Protein AF-A0A6N2I2V0-F1 (afdb_monomer)

Solvent-accessible surface area (backbone atoms only — not comparable to full-atom values): 8631 Å² total; per-residue (Å²): 138,51,73,67,59,50,45,53,49,28,48,51,57,53,65,46,70,87,77,52,55,74,84,53,53,76,38,74,59,58,48,49,53,34,53,50,26,46,52,51,43,54,48,50,55,49,50,53,52,52,50,54,54,51,51,56,51,50,54,48,50,52,53,50,50,54,51,52,50,52,51,50,53,51,50,49,52,53,50,54,55,64,70,64,44,73,64,68,77,69,57,101,68,91,67,81,75,73,76,77,83,72,83,62,84,70,82,84,89,62,87,85,66,73,74,82,72,69,76,80,80,72,72,82,77,77,77,74,82,88,77,86,82,85,78,132

Foldseek 3Di:
DDPVVVLVVLVVLLVCPVVDDPVCCPPPVSVVSNVVSVVVSVVSVVVVVVVVVVVVVVVVVVVVVVVVVVVVVVVVVVVVVVVVPVQQPDDPDDDGDRPDDPPPVDDDDDPVPPPPDDPPVVPPPPPDDDDDDDDD

Mean predicted aligned error: 18.01 Å

Structure (mmCIF, N/CA/C/O backbone):
data_AF-A0A6N2I2V0-F1
#
_entry.id   AF-A0A6N2I2V0-F1
#
loop_
_atom_site.group_PDB
_atom_site.id
_atom_site.type_symbol
_atom_site.label_atom_id
_atom_site.label_alt_id
_atom_site.label_comp_id
_atom_site.label_asym_id
_atom_site.label_entity_id
_atom_site.label_seq_id
_atom_site.pdbx_PDB_ins_code
_atom_site.Cartn_x
_atom_site.Cartn_y
_atom_site.Cartn_z
_atom_site.occupancy
_atom_site.B_iso_or_equiv
_atom_site.auth_seq_id
_atom_site.auth_comp_id
_atom_site.auth_asym_id
_atom_site.auth_atom_id
_atom_site.pdbx_PDB_model_num
ATOM 1 N N . MET A 1 1 ? 19.339 -14.042 -6.723 1.00 61.12 1 MET A N 1
ATOM 2 C CA . MET A 1 1 ? 19.554 -12.635 -7.135 1.00 61.12 1 MET A CA 1
ATOM 3 C C . MET A 1 1 ? 18.587 -11.780 -6.331 1.00 61.12 1 MET A C 1
ATOM 5 O O . MET A 1 1 ? 17.404 -12.079 -6.372 1.00 61.12 1 MET A O 1
ATOM 9 N N . THR A 1 2 ? 19.066 -10.824 -5.529 1.00 85.56 2 THR A N 1
ATOM 10 C CA . THR A 1 2 ? 18.205 -9.967 -4.687 1.00 85.56 2 THR A CA 1
ATOM 11 C C . THR A 1 2 ? 17.706 -8.743 -5.472 1.00 85.56 2 THR A C 1
ATOM 13 O O . THR A 1 2 ? 18.355 -8.365 -6.454 1.00 85.56 2 THR A O 1
ATOM 16 N N . PRO A 1 3 ? 16.598 -8.092 -5.063 1.00 79.06 3 PRO A N 1
ATOM 17 C CA . PRO A 1 3 ? 16.113 -6.864 -5.706 1.00 79.06 3 PRO A CA 1
ATOM 18 C C . PRO A 1 3 ? 17.170 -5.750 -5.754 1.00 79.06 3 PRO A C 1
ATOM 20 O O . PRO A 1 3 ? 17.309 -5.061 -6.762 1.00 79.06 3 PRO A O 1
ATOM 23 N N . ASP A 1 4 ? 17.986 -5.628 -4.706 1.00 81.38 4 ASP A N 1
ATOM 24 C CA . ASP A 1 4 ? 19.075 -4.645 -4.647 1.00 81.38 4 ASP A CA 1
ATOM 25 C C . ASP A 1 4 ? 20.229 -4.976 -5.596 1.00 81.38 4 ASP A C 1
ATOM 27 O O . ASP A 1 4 ? 20.797 -4.080 -6.225 1.00 81.38 4 ASP A O 1
ATOM 31 N N . ALA A 1 5 ? 20.533 -6.265 -5.777 1.00 82.19 5 ALA A N 1
ATOM 32 C CA . ALA A 1 5 ? 21.499 -6.706 -6.778 1.00 82.19 5 ALA A CA 1
ATOM 33 C C . ALA A 1 5 ? 20.988 -6.456 -8.210 1.00 82.19 5 ALA A C 1
ATOM 35 O O . ALA A 1 5 ? 21.782 -6.145 -9.098 1.00 82.19 5 ALA A O 1
ATOM 36 N N . ALA A 1 6 ? 19.674 -6.556 -8.442 1.00 78.25 6 ALA A N 1
ATOM 37 C CA . ALA A 1 6 ? 19.053 -6.243 -9.728 1.00 78.25 6 ALA A CA 1
ATOM 38 C C . ALA A 1 6 ? 19.087 -4.741 -10.040 1.00 78.25 6 ALA A C 1
ATOM 40 O O . ALA A 1 6 ? 19.499 -4.356 -11.132 1.00 78.25 6 ALA A O 1
ATOM 41 N N . LEU A 1 7 ? 18.742 -3.896 -9.065 1.00 82.69 7 LEU A N 1
ATOM 42 C CA . LEU A 1 7 ? 18.805 -2.440 -9.204 1.00 82.69 7 LEU A CA 1
ATOM 43 C C . LEU A 1 7 ? 20.239 -1.953 -9.442 1.00 82.69 7 LEU A C 1
ATOM 45 O O . LEU A 1 7 ? 20.473 -1.129 -10.320 1.00 82.69 7 LEU A O 1
ATOM 49 N N . THR A 1 8 ? 21.206 -2.507 -8.706 1.00 86.56 8 THR A N 1
ATOM 50 C CA . THR A 1 8 ? 22.631 -2.209 -8.910 1.00 86.56 8 THR A CA 1
ATOM 51 C C . THR A 1 8 ? 23.065 -2.528 -10.341 1.00 86.56 8 THR A C 1
ATOM 53 O O . THR A 1 8 ? 23.722 -1.710 -10.978 1.00 86.56 8 THR A O 1
ATOM 56 N N . ARG A 1 9 ? 22.653 -3.679 -10.887 1.00 81.38 9 ARG A N 1
ATOM 57 C CA . ARG A 1 9 ? 22.957 -4.043 -12.280 1.00 81.38 9 ARG A CA 1
ATOM 58 C C . ARG A 1 9 ? 22.276 -3.118 -13.290 1.00 81.38 9 ARG A C 1
ATOM 60 O O . ARG A 1 9 ? 22.927 -2.709 -14.241 1.00 81.38 9 ARG A O 1
ATOM 67 N N . LEU A 1 10 ? 21.008 -2.756 -13.085 1.00 82.44 10 LEU A N 1
ATOM 68 C CA . LEU A 1 10 ? 20.301 -1.807 -13.959 1.00 82.44 10 LEU A CA 1
ATOM 69 C C . LEU A 1 10 ? 21.002 -0.445 -14.001 1.00 82.44 10 LEU A C 1
ATOM 71 O O . LEU A 1 10 ? 21.208 0.105 -15.079 1.00 82.44 10 LEU A O 1
ATOM 75 N N . ARG A 1 11 ? 21.442 0.061 -12.844 1.00 83.19 11 ARG A N 1
ATOM 76 C CA . ARG A 1 11 ? 22.213 1.311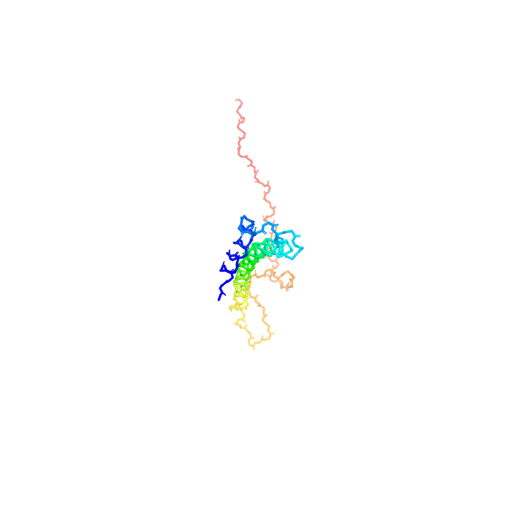 -12.757 1.00 83.19 11 ARG A CA 1
ATOM 77 C C . ARG A 1 11 ? 23.555 1.205 -13.483 1.00 83.19 11 ARG A C 1
ATOM 79 O O . ARG A 1 11 ? 23.885 2.086 -14.264 1.00 83.19 11 ARG A O 1
ATOM 86 N N . GLN A 1 12 ? 24.262 0.083 -13.344 1.00 81.56 12 GLN A N 1
ATOM 87 C CA . GLN A 1 12 ? 25.501 -0.174 -14.091 1.00 81.56 12 GLN A CA 1
ATOM 88 C C . GLN A 1 12 ? 25.292 -0.189 -15.616 1.00 81.56 12 GLN A C 1
ATOM 90 O O . GLN A 1 12 ? 26.153 0.290 -16.351 1.00 81.56 12 GLN A O 1
ATOM 95 N N . TYR A 1 13 ? 24.160 -0.708 -16.105 1.00 75.44 13 TYR A N 1
ATOM 96 C CA . TYR A 1 13 ? 23.793 -0.617 -17.526 1.00 75.44 13 TYR A CA 1
ATOM 97 C C . TYR A 1 13 ? 23.455 0.821 -17.950 1.00 75.44 13 TYR A C 1
ATOM 99 O O . TYR A 1 13 ? 23.824 1.239 -19.046 1.00 75.44 13 TYR A O 1
ATOM 107 N N . GLY A 1 14 ? 22.821 1.599 -17.069 1.00 69.81 14 GLY A N 1
ATOM 108 C CA . GLY A 1 14 ? 22.597 3.034 -17.259 1.00 69.81 14 GLY A CA 1
ATOM 109 C C . GLY A 1 14 ? 23.881 3.877 -17.263 1.00 69.81 14 GLY A C 1
ATOM 110 O O . GLY A 1 14 ? 23.902 4.959 -17.828 1.00 69.81 14 GLY A O 1
ATOM 111 N N . GLU A 1 15 ? 24.977 3.405 -16.674 1.00 75.56 15 GLU A N 1
ATOM 112 C CA . GLU A 1 15 ? 26.229 4.173 -16.564 1.00 75.56 15 GLU A CA 1
ATOM 113 C C . GLU A 1 15 ? 27.273 3.809 -17.641 1.00 75.56 15 GLU A C 1
ATOM 115 O O . GLU A 1 15 ? 28.170 4.599 -17.931 1.00 75.56 15 GLU A O 1
ATOM 120 N N . ARG A 1 16 ? 27.177 2.627 -18.271 1.00 68.06 16 ARG A N 1
ATOM 121 C CA . ARG A 1 16 ? 28.218 2.070 -19.169 1.00 68.06 16 ARG A CA 1
ATOM 122 C C . AR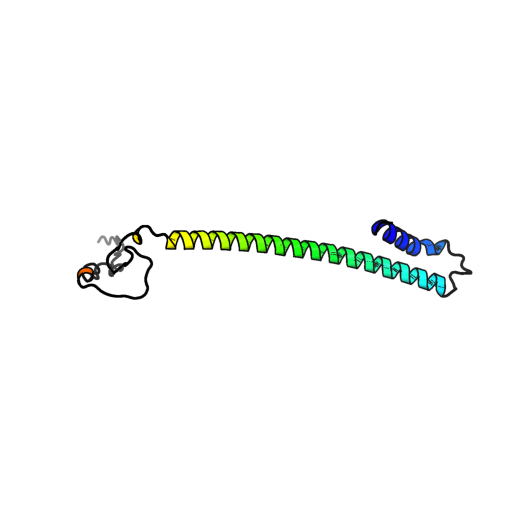G A 1 16 ? 28.210 2.560 -20.622 1.00 68.06 16 ARG A C 1
ATOM 124 O O . ARG A 1 16 ? 28.866 1.944 -21.468 1.00 68.06 16 ARG A O 1
ATOM 131 N N . THR A 1 17 ? 27.581 3.695 -20.912 1.00 60.12 17 THR A N 1
ATOM 132 C CA . THR A 1 17 ? 27.505 4.260 -22.275 1.00 60.12 17 THR A CA 1
ATOM 133 C C . THR A 1 17 ? 28.876 4.567 -22.894 1.00 60.12 17 THR A C 1
ATOM 135 O O . THR A 1 17 ? 29.017 4.534 -24.111 1.00 60.12 17 THR A O 1
ATOM 138 N N . SER A 1 18 ? 29.916 4.792 -22.083 1.00 55.78 18 SER A N 1
ATOM 139 C CA . SER A 1 18 ? 31.275 5.122 -22.543 1.00 55.78 18 SER A CA 1
ATOM 140 C C . SER A 1 18 ? 32.101 3.934 -23.058 1.00 55.78 18 SER A C 1
ATOM 142 O O . SER A 1 18 ? 33.125 4.144 -23.705 1.00 55.78 18 SER A O 1
ATOM 144 N N . THR A 1 19 ? 31.684 2.692 -22.782 1.00 57.25 19 THR A N 1
ATOM 145 C CA . THR A 1 19 ? 32.393 1.468 -23.228 1.00 57.25 19 THR A CA 1
ATOM 146 C C . THR A 1 19 ? 31.728 0.774 -24.410 1.00 57.25 19 THR A C 1
ATOM 148 O O . THR A 1 19 ? 32.254 -0.210 -24.931 1.00 57.25 19 THR A O 1
ATOM 151 N N . TRP A 1 20 ? 30.567 1.267 -24.832 1.00 61.75 20 TRP A N 1
ATOM 152 C CA . TRP A 1 20 ? 29.866 0.742 -25.988 1.00 61.75 20 TRP A CA 1
ATOM 153 C C . TRP A 1 20 ? 30.508 1.290 -27.257 1.00 61.75 20 TRP A C 1
ATOM 155 O O . TRP A 1 20 ? 30.674 2.496 -27.421 1.00 61.75 20 TRP A O 1
ATOM 165 N N . SER A 1 21 ? 30.927 0.380 -28.139 1.00 53.53 21 SER A N 1
ATOM 166 C CA . SER A 1 21 ? 31.534 0.747 -29.416 1.00 53.53 21 SER A CA 1
ATOM 167 C C . SER A 1 21 ? 30.582 1.684 -30.165 1.00 53.53 21 SER A C 1
ATOM 169 O O . SER A 1 21 ? 29.412 1.349 -30.364 1.00 53.53 21 SER A O 1
ATOM 171 N N . THR A 1 22 ? 31.064 2.856 -30.581 1.00 54.03 22 THR A N 1
ATOM 172 C CA . THR A 1 22 ? 30.285 3.883 -31.303 1.00 54.03 22 THR A CA 1
ATOM 173 C C . THR A 1 22 ? 29.678 3.371 -32.615 1.00 54.03 22 THR A C 1
ATOM 175 O O . THR A 1 22 ? 28.742 3.976 -33.136 1.00 54.03 22 THR A O 1
ATOM 178 N N . ALA A 1 23 ? 30.171 2.237 -33.128 1.00 56.00 23 ALA A N 1
ATOM 179 C CA . ALA A 1 23 ? 29.617 1.523 -34.277 1.00 56.00 23 ALA A CA 1
ATOM 180 C C . ALA A 1 23 ? 28.287 0.795 -33.978 1.00 56.00 23 ALA A C 1
ATOM 182 O O . ALA A 1 23 ? 27.448 0.699 -34.866 1.00 56.00 23 ALA A O 1
ATOM 183 N N . THR A 1 24 ? 28.080 0.320 -32.745 1.00 56.72 24 THR A N 1
ATOM 184 C CA . THR A 1 24 ? 26.862 -0.389 -32.286 1.00 56.72 24 THR A CA 1
ATOM 185 C C . THR A 1 24 ? 25.942 0.506 -31.458 1.00 56.72 24 THR A C 1
ATOM 187 O O . THR A 1 24 ? 24.738 0.342 -31.501 1.00 56.72 24 THR A O 1
ATOM 190 N N . TYR A 1 25 ? 26.458 1.531 -30.773 1.00 52.62 25 TYR A N 1
ATOM 191 C CA . TYR A 1 25 ? 25.614 2.463 -30.006 1.00 52.62 25 TYR A CA 1
ATOM 192 C C . TYR A 1 25 ? 24.615 3.266 -30.868 1.00 52.62 25 TYR A C 1
ATOM 194 O O . TYR A 1 25 ? 23.606 3.755 -30.366 1.00 52.62 25 TYR A O 1
ATOM 202 N N . ASN A 1 26 ? 24.890 3.403 -32.170 1.00 55.91 26 ASN A N 1
ATOM 203 C CA . ASN A 1 26 ? 23.964 4.003 -33.134 1.00 55.91 26 ASN A CA 1
ATOM 204 C C . ASN A 1 26 ? 22.924 3.011 -33.680 1.00 55.91 26 ASN A C 1
ATOM 206 O O . ASN A 1 26 ? 22.055 3.423 -34.453 1.00 55.91 26 ASN A O 1
ATOM 210 N N . ASP A 1 27 ? 22.991 1.727 -33.312 1.00 66.12 27 ASP A N 1
ATOM 211 C CA . ASP A 1 27 ? 21.864 0.833 -33.530 1.00 66.12 27 ASP A CA 1
ATOM 212 C C . ASP A 1 27 ? 20.736 1.197 -32.550 1.00 66.12 27 ASP A C 1
ATOM 214 O O . ASP A 1 27 ? 20.951 1.629 -31.415 1.00 66.12 27 ASP A O 1
ATOM 218 N N . GLY A 1 28 ? 19.490 1.111 -33.013 1.00 73.31 28 GLY A N 1
ATOM 219 C CA . GLY A 1 28 ? 18.343 1.495 -32.190 1.00 73.31 28 GLY A CA 1
ATOM 220 C C . GLY A 1 28 ? 18.133 0.591 -30.968 1.00 73.31 28 GLY A C 1
ATOM 221 O O . GLY A 1 28 ? 17.339 0.942 -30.099 1.00 73.31 28 GLY A O 1
ATOM 222 N N . VAL A 1 29 ? 18.811 -0.559 -30.894 1.00 80.06 29 VAL A N 1
ATOM 223 C CA . VAL A 1 29 ? 18.573 -1.599 -29.888 1.00 80.06 29 VAL A CA 1
ATOM 224 C C . VAL A 1 29 ? 19.337 -1.295 -28.604 1.00 80.06 29 VAL A C 1
ATOM 226 O O . VAL A 1 29 ? 18.727 -1.282 -27.537 1.00 80.06 29 VAL A O 1
ATOM 229 N N . GLU A 1 30 ? 20.630 -0.982 -28.682 1.00 75.69 30 GLU A N 1
ATOM 230 C CA . GLU A 1 30 ? 21.447 -0.638 -27.507 1.00 75.69 30 GLU A CA 1
ATOM 231 C C . GLU A 1 30 ? 20.935 0.639 -26.821 1.00 75.69 30 GLU A C 1
ATOM 233 O O . GLU A 1 30 ? 20.830 0.710 -25.592 1.00 75.69 30 GLU A O 1
ATOM 238 N N . LYS A 1 31 ? 20.499 1.628 -27.613 1.00 77.25 31 LYS A N 1
ATOM 239 C CA . LYS A 1 31 ? 19.842 2.833 -27.090 1.00 77.25 31 LYS A CA 1
ATOM 240 C C . LYS A 1 31 ? 18.528 2.505 -26.371 1.00 77.25 31 LYS A C 1
ATOM 242 O O . LYS A 1 31 ? 18.301 2.998 -25.267 1.00 77.25 31 LYS A O 1
ATOM 247 N N . ALA A 1 32 ? 17.688 1.649 -26.957 1.00 83.06 32 ALA A N 1
ATOM 248 C CA . ALA A 1 32 ? 16.432 1.235 -26.335 1.00 83.06 32 ALA A CA 1
ATOM 249 C C . ALA A 1 32 ? 16.667 0.463 -25.026 1.00 83.06 32 ALA A C 1
ATOM 251 O O . ALA A 1 32 ? 15.980 0.707 -24.036 1.00 83.06 32 ALA A O 1
ATOM 252 N N . LEU A 1 33 ? 17.662 -0.429 -24.980 1.00 82.88 33 LEU A N 1
ATOM 253 C CA . LEU A 1 33 ? 18.017 -1.168 -23.764 1.00 82.88 33 LEU A CA 1
ATOM 254 C C . LEU A 1 33 ? 18.490 -0.239 -22.643 1.00 82.88 33 LEU A C 1
ATOM 256 O O . LEU A 1 33 ? 18.107 -0.426 -21.487 1.00 82.88 33 LEU A O 1
ATOM 260 N N . HIS A 1 34 ? 19.279 0.778 -22.979 1.00 81.31 34 HIS A N 1
ATOM 261 C CA . HIS A 1 34 ? 19.703 1.797 -22.027 1.00 81.31 34 HIS A CA 1
ATOM 262 C C . HIS A 1 34 ? 18.523 2.610 -21.475 1.00 81.31 34 HIS A C 1
ATOM 264 O O . HIS A 1 34 ? 18.391 2.757 -20.259 1.00 81.31 34 HIS A O 1
ATOM 270 N N . GLU A 1 35 ? 17.627 3.084 -22.343 1.00 86.38 35 GLU A N 1
ATOM 271 C CA . GLU A 1 35 ? 16.425 3.820 -21.933 1.00 86.38 35 GLU A CA 1
ATOM 272 C C . GLU A 1 35 ? 15.509 2.964 -21.042 1.00 86.38 35 GLU A C 1
ATOM 274 O O . GLU A 1 35 ? 15.033 3.434 -20.005 1.00 86.38 35 GLU A O 1
ATOM 279 N N . ILE A 1 36 ? 15.331 1.682 -21.381 1.00 87.12 36 ILE A N 1
ATOM 280 C CA . ILE A 1 36 ? 14.589 0.717 -20.559 1.00 87.12 36 ILE A CA 1
ATOM 281 C C . ILE A 1 36 ? 15.259 0.540 -19.192 1.00 87.12 36 ILE A C 1
ATOM 283 O O . ILE A 1 36 ? 14.569 0.535 -18.172 1.00 87.12 36 ILE A O 1
ATOM 287 N N . ALA A 1 37 ? 16.587 0.418 -19.138 1.00 86.81 37 ALA A N 1
ATOM 288 C CA . ALA A 1 37 ? 17.307 0.250 -17.879 1.00 86.81 37 ALA A CA 1
ATOM 289 C C . ALA A 1 37 ? 17.136 1.463 -16.949 1.00 86.81 37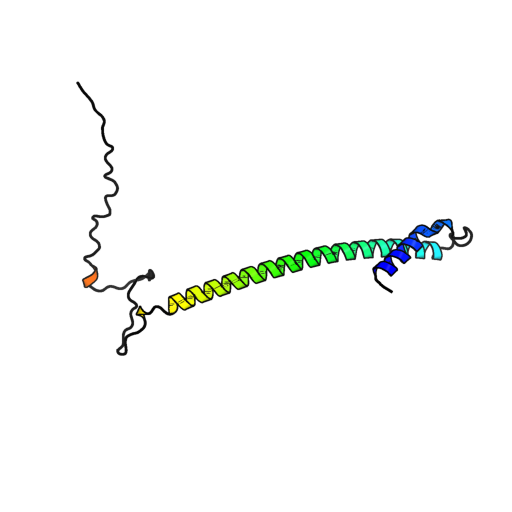 ALA A C 1
ATOM 291 O O . ALA A 1 37 ? 16.887 1.285 -15.753 1.00 86.81 37 ALA A O 1
ATOM 292 N N . LEU A 1 38 ? 17.201 2.683 -17.495 1.00 86.31 38 LEU A N 1
ATOM 293 C CA . LEU A 1 38 ? 16.961 3.918 -16.744 1.00 86.31 38 LEU A CA 1
ATOM 294 C C . LEU A 1 38 ? 15.518 4.008 -16.236 1.00 86.31 38 LEU A C 1
ATOM 296 O O . LEU A 1 38 ? 15.299 4.292 -15.055 1.00 86.31 38 LEU A O 1
ATOM 300 N N . ALA A 1 39 ? 14.539 3.724 -17.100 1.00 91.81 39 ALA A N 1
ATOM 301 C CA . ALA A 1 39 ? 13.126 3.744 -16.735 1.00 91.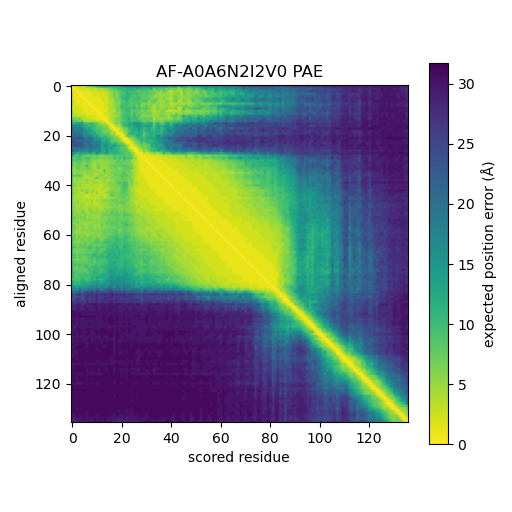81 39 ALA A CA 1
ATOM 302 C C . ALA A 1 39 ? 12.810 2.722 -15.631 1.00 91.81 39 ALA A C 1
ATOM 304 O O . ALA A 1 39 ? 12.155 3.054 -14.643 1.00 91.81 39 ALA A O 1
ATOM 305 N N . LEU A 1 40 ? 13.335 1.497 -15.749 1.00 91.25 40 LEU A N 1
ATOM 306 C CA . LEU A 1 40 ? 13.160 0.454 -14.738 1.00 91.25 40 LEU A CA 1
ATOM 307 C C . LEU A 1 40 ? 13.828 0.817 -13.410 1.00 91.25 40 LEU A C 1
ATOM 309 O O . LEU A 1 40 ? 13.240 0.585 -12.356 1.00 91.25 40 LEU A O 1
ATOM 313 N N . ALA A 1 41 ? 15.029 1.400 -13.430 1.00 88.31 41 ALA A N 1
ATOM 314 C CA . ALA A 1 41 ? 15.695 1.832 -12.205 1.00 88.31 41 ALA A CA 1
ATOM 315 C C . ALA A 1 41 ? 14.880 2.911 -11.469 1.00 88.31 41 ALA A C 1
ATOM 317 O O . ALA A 1 41 ? 14.658 2.798 -10.261 1.00 88.31 41 ALA A O 1
ATOM 318 N N . ALA A 1 42 ? 14.377 3.909 -12.202 1.00 91.00 42 ALA A N 1
ATOM 319 C CA . ALA A 1 42 ? 13.533 4.963 -11.645 1.00 91.00 42 ALA A CA 1
ATOM 320 C C . ALA A 1 42 ? 12.223 4.411 -11.059 1.00 91.00 42 ALA A C 1
ATOM 322 O O . ALA A 1 42 ? 11.797 4.824 -9.976 1.00 91.00 42 ALA A O 1
ATOM 323 N N . GLU A 1 43 ? 11.606 3.449 -11.743 1.00 95.75 43 GLU A N 1
ATOM 324 C CA . GLU A 1 43 ? 10.360 2.826 -11.304 1.00 95.75 43 GLU A CA 1
ATOM 325 C C . GLU A 1 43 ? 10.555 1.948 -10.062 1.00 95.75 43 GLU A C 1
ATOM 327 O O . GLU A 1 43 ? 9.760 2.013 -9.124 1.00 95.75 43 GLU A O 1
ATOM 332 N N . VAL A 1 44 ? 11.655 1.193 -9.985 1.00 93.88 44 VAL A N 1
ATOM 333 C CA . VAL A 1 44 ? 12.018 0.440 -8.774 1.00 93.88 44 VAL A CA 1
ATOM 334 C C . VAL A 1 44 ? 12.218 1.385 -7.589 1.00 93.88 44 VAL A C 1
ATOM 336 O O . VAL A 1 44 ? 11.725 1.107 -6.495 1.00 93.88 44 VAL A O 1
ATOM 339 N N . ASP A 1 45 ? 12.887 2.522 -7.787 1.00 91.81 45 ASP A N 1
ATOM 340 C CA . ASP A 1 45 ? 13.064 3.522 -6.731 1.00 91.81 45 ASP A CA 1
ATOM 341 C C . ASP A 1 45 ? 11.727 4.146 -6.297 1.00 91.81 45 ASP A C 1
ATOM 343 O O . ASP A 1 45 ? 11.504 4.382 -5.105 1.00 91.81 45 ASP A O 1
ATOM 347 N N . ARG A 1 46 ? 10.807 4.379 -7.241 1.00 96.00 46 ARG A N 1
ATOM 348 C CA . ARG A 1 46 ? 9.445 4.846 -6.950 1.00 96.00 46 ARG A CA 1
ATOM 349 C C . ARG A 1 46 ? 8.674 3.826 -6.115 1.00 96.00 46 ARG A C 1
ATOM 351 O O . ARG A 1 46 ? 8.127 4.194 -5.077 1.00 96.00 46 ARG A O 1
ATOM 358 N N . LEU A 1 47 ? 8.670 2.560 -6.528 1.00 96.31 47 LEU A N 1
ATOM 359 C CA . LEU A 1 47 ? 7.974 1.477 -5.830 1.00 96.31 47 LEU A CA 1
ATOM 360 C C . LEU A 1 47 ? 8.533 1.249 -4.424 1.00 96.31 47 LEU A C 1
ATOM 362 O O . LEU A 1 47 ? 7.757 1.072 -3.489 1.00 96.31 47 LEU A O 1
ATOM 366 N N . LYS A 1 48 ? 9.857 1.329 -4.245 1.00 95.00 48 LYS A N 1
ATOM 367 C CA . LYS A 1 48 ? 10.487 1.256 -2.919 1.00 95.00 48 LYS A CA 1
ATOM 368 C C . LYS A 1 48 ? 9.990 2.358 -1.987 1.00 95.00 48 LYS A C 1
ATOM 370 O O . LYS A 1 48 ? 9.638 2.070 -0.849 1.00 95.00 48 LYS A O 1
ATOM 375 N N . ARG A 1 49 ? 9.907 3.605 -2.466 1.00 96.00 49 ARG A N 1
ATOM 376 C CA . ARG A 1 49 ? 9.355 4.716 -1.669 1.00 96.00 49 ARG A CA 1
ATOM 377 C C . ARG A 1 49 ? 7.882 4.497 -1.332 1.00 96.00 49 ARG A C 1
ATOM 379 O O . ARG A 1 49 ? 7.493 4.682 -0.186 1.00 96.00 49 ARG A O 1
ATOM 386 N N . SER A 1 50 ? 7.075 4.069 -2.303 1.00 96.88 50 SER A N 1
ATOM 387 C CA . SER A 1 50 ? 5.659 3.765 -2.070 1.00 96.88 50 SER A CA 1
ATOM 388 C C . SER A 1 50 ? 5.461 2.643 -1.047 1.00 96.88 50 SER A C 1
ATOM 390 O O . SER A 1 50 ? 4.560 2.742 -0.222 1.00 96.88 50 SER A O 1
ATOM 392 N N . ALA A 1 51 ? 6.310 1.613 -1.062 1.00 96.69 51 ALA A N 1
ATOM 393 C CA . ALA A 1 51 ? 6.248 0.520 -0.096 1.00 96.69 51 ALA A CA 1
ATOM 394 C C . ALA A 1 51 ? 6.552 0.987 1.337 1.00 96.69 51 ALA A C 1
ATOM 396 O O . ALA A 1 51 ? 5.857 0.578 2.261 1.00 96.69 51 ALA A O 1
ATOM 397 N N . VAL A 1 52 ? 7.537 1.874 1.519 1.00 97.12 52 VAL A N 1
ATOM 398 C CA . VAL A 1 52 ? 7.850 2.455 2.839 1.00 97.12 52 VAL A CA 1
ATOM 399 C C . VAL A 1 52 ? 6.659 3.243 3.386 1.00 97.12 52 VAL A C 1
ATOM 401 O O . VAL A 1 52 ? 6.253 3.021 4.520 1.00 97.12 52 VAL A O 1
ATOM 404 N N . LEU A 1 53 ? 6.049 4.104 2.566 1.00 96.81 53 LEU A N 1
ATOM 405 C CA . LEU A 1 53 ? 4.877 4.883 2.981 1.00 96.81 53 LEU A CA 1
ATOM 406 C C . LEU A 1 53 ? 3.679 3.984 3.325 1.00 96.81 53 LEU A C 1
ATOM 408 O O . LEU A 1 53 ? 2.999 4.213 4.322 1.00 96.81 53 LEU A O 1
ATOM 412 N N . ALA A 1 54 ? 3.443 2.937 2.531 1.00 97.19 54 ALA A N 1
ATOM 413 C CA . ALA A 1 54 ? 2.370 1.980 2.788 1.00 97.19 54 ALA A CA 1
ATOM 414 C C . ALA A 1 54 ? 2.580 1.207 4.102 1.00 97.19 54 ALA A C 1
ATOM 416 O O . ALA A 1 54 ? 1.621 0.979 4.838 1.00 97.19 54 ALA A O 1
ATOM 417 N N . GLU A 1 55 ? 3.823 0.836 4.419 1.00 97.81 55 GLU A N 1
ATOM 418 C CA . GLU A 1 55 ? 4.170 0.196 5.691 1.00 97.81 55 GLU A CA 1
ATOM 419 C C . GLU A 1 55 ? 3.935 1.147 6.876 1.00 97.81 55 GLU A C 1
ATOM 421 O O . GLU A 1 55 ? 3.335 0.762 7.880 1.00 97.81 55 GLU A O 1
ATOM 426 N N . GLU A 1 56 ? 4.331 2.416 6.754 1.00 97.75 56 GLU A N 1
ATOM 427 C CA . GLU A 1 56 ? 4.081 3.435 7.781 1.00 97.75 56 GLU A CA 1
ATOM 428 C C . GLU A 1 56 ? 2.580 3.668 8.023 1.00 97.75 56 GLU A C 1
ATOM 430 O O . GLU A 1 56 ? 2.139 3.793 9.174 1.00 97.75 56 GLU A O 1
ATOM 435 N N . ASP A 1 57 ? 1.782 3.716 6.954 1.00 98.12 57 ASP A N 1
ATOM 436 C CA . ASP A 1 57 ? 0.323 3.816 7.025 1.00 98.12 57 ASP A CA 1
ATOM 437 C C . ASP A 1 57 ? -0.288 2.578 7.693 1.00 98.12 57 ASP A C 1
ATOM 439 O O . ASP A 1 57 ? -1.107 2.710 8.607 1.00 98.12 57 ASP A O 1
ATOM 443 N N . TYR A 1 58 ? 0.151 1.376 7.310 1.00 97.69 58 TYR A N 1
ATOM 444 C CA . TYR A 1 58 ? -0.302 0.126 7.918 1.00 97.69 58 TYR A CA 1
ATOM 445 C C . TYR A 1 58 ? -0.018 0.099 9.425 1.00 97.69 58 TYR A C 1
ATOM 447 O O . TYR A 1 58 ? -0.924 -0.132 10.229 1.00 97.69 58 TYR A O 1
ATOM 455 N N . GLN A 1 59 ? 1.204 0.438 9.841 1.00 98.25 59 GLN A N 1
ATOM 456 C CA . GLN A 1 59 ? 1.572 0.503 11.258 1.00 98.25 59 GLN A CA 1
ATOM 457 C C . GLN A 1 59 ? 0.771 1.554 12.034 1.00 98.25 59 GLN A C 1
ATOM 459 O O . GLN A 1 59 ? 0.488 1.384 13.224 1.00 98.25 59 GLN A O 1
ATOM 464 N N . ARG A 1 60 ? 0.402 2.666 11.393 1.00 98.31 60 ARG A N 1
ATOM 465 C CA . ARG A 1 60 ? -0.471 3.681 11.995 1.00 98.31 60 ARG A CA 1
ATOM 466 C C . ARG A 1 60 ? -1.878 3.140 12.222 1.00 98.31 60 ARG A C 1
ATOM 468 O O . ARG A 1 60 ? -2.408 3.307 13.319 1.00 98.31 60 ARG A O 1
ATOM 475 N N . ILE A 1 61 ? -2.446 2.464 11.225 1.00 98.19 61 ILE A N 1
ATOM 476 C CA . ILE A 1 61 ? -3.777 1.853 11.307 1.00 98.19 61 ILE A CA 1
ATOM 477 C C . ILE A 1 61 ? -3.803 0.783 12.398 1.00 98.19 61 ILE A C 1
ATOM 479 O O . ILE A 1 61 ? -4.688 0.815 13.248 1.00 98.19 61 ILE A O 1
ATOM 483 N N . VAL A 1 62 ? -2.812 -0.113 12.428 1.00 98.44 62 VAL A N 1
ATOM 484 C CA . VAL A 1 62 ? -2.726 -1.178 13.438 1.00 98.44 62 VAL A CA 1
ATOM 485 C C . VAL A 1 62 ? -2.652 -0.593 14.848 1.00 98.44 62 VAL A C 1
ATOM 487 O O . VAL A 1 62 ? -3.418 -1.001 15.717 1.00 98.44 62 VAL A O 1
ATOM 490 N N . ARG A 1 63 ? -1.801 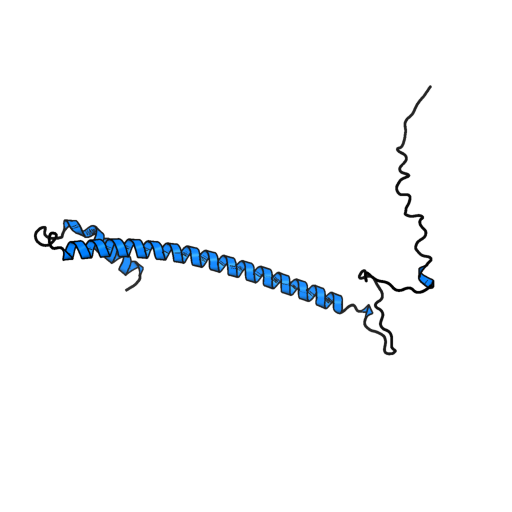0.417 15.078 1.00 98.31 63 ARG A N 1
ATOM 491 C CA . ARG A 1 63 ? -1.726 1.090 16.387 1.00 98.31 63 ARG A CA 1
ATOM 492 C C . ARG A 1 63 ? -3.052 1.734 16.786 1.00 98.31 63 ARG A C 1
ATOM 494 O O . ARG A 1 63 ? -3.486 1.564 17.923 1.00 98.31 63 ARG A O 1
ATOM 501 N N . GLY A 1 64 ? -3.702 2.433 15.855 1.00 98.31 64 GLY A N 1
ATOM 502 C CA . GLY A 1 64 ? -5.016 3.031 16.091 1.00 98.31 64 GLY A CA 1
ATOM 503 C C . GLY A 1 64 ? -6.077 1.984 16.433 1.00 98.31 64 GLY A C 1
ATOM 504 O O . GLY A 1 64 ? -6.814 2.148 17.402 1.00 98.31 64 GLY A O 1
ATOM 505 N N . ALA A 1 65 ? -6.111 0.873 15.695 1.00 98.25 65 ALA A N 1
ATOM 506 C CA . ALA A 1 65 ? -7.044 -0.223 15.930 1.00 98.25 65 ALA A CA 1
ATOM 507 C C . ALA A 1 65 ? -6.840 -0.870 17.308 1.00 98.25 65 ALA A C 1
ATOM 509 O O . ALA A 1 65 ? -7.812 -1.044 18.039 1.00 98.25 65 ALA A O 1
ATOM 510 N N . CYS A 1 66 ? -5.593 -1.145 17.709 1.00 98.12 66 CYS A N 1
ATOM 511 C CA . CYS A 1 66 ? -5.291 -1.678 19.042 1.00 98.12 66 CYS A CA 1
ATOM 512 C C . CYS A 1 66 ? -5.740 -0.726 20.160 1.00 98.12 66 CYS A C 1
ATOM 514 O O . CYS A 1 66 ? -6.269 -1.165 21.182 1.00 98.12 66 CYS A O 1
ATOM 516 N N . GLN A 1 67 ? -5.562 0.585 19.972 1.00 98.12 67 GLN A N 1
ATOM 517 C CA . GLN A 1 67 ? -6.019 1.576 20.943 1.00 98.12 67 GLN A CA 1
ATOM 518 C C . GLN A 1 67 ? -7.547 1.571 21.063 1.00 98.12 67 GLN A C 1
ATOM 520 O O . GLN A 1 67 ? -8.067 1.491 22.177 1.00 98.12 67 GLN A O 1
ATOM 525 N N . VAL A 1 68 ? -8.263 1.602 19.938 1.00 98.25 68 VAL A N 1
ATOM 526 C CA . VAL A 1 68 ? -9.733 1.553 19.916 1.00 98.25 68 VAL A CA 1
ATOM 527 C C . VAL A 1 68 ? -10.246 0.262 20.551 1.00 98.25 68 VAL A C 1
ATOM 529 O O . VAL A 1 68 ? -11.143 0.306 21.387 1.00 98.25 68 VAL A O 1
ATOM 532 N N . GLU A 1 69 ? -9.646 -0.882 20.229 1.00 98.44 69 GLU A N 1
ATOM 533 C CA . GLU A 1 69 ? -10.012 -2.164 20.828 1.00 98.44 69 GLU A CA 1
ATOM 534 C C . GLU A 1 69 ? -9.844 -2.143 22.354 1.00 98.44 69 GLU A C 1
ATOM 536 O O . GLU A 1 69 ? -10.740 -2.570 23.084 1.00 98.44 69 GLU A O 1
ATOM 541 N N . SER A 1 70 ? -8.730 -1.597 22.853 1.00 98.00 70 SER A N 1
ATOM 542 C CA . SER A 1 70 ? -8.487 -1.488 24.296 1.00 98.00 70 SER A CA 1
ATOM 543 C C . SER A 1 70 ? -9.534 -0.614 24.998 1.00 98.00 70 SER A C 1
ATOM 545 O O . SER A 1 70 ? -10.029 -0.979 26.065 1.00 98.00 70 SER A O 1
ATOM 547 N N . GLN A 1 71 ? -9.938 0.493 24.367 1.00 98.06 71 GLN A N 1
ATOM 548 C CA . GLN A 1 71 ? -10.964 1.400 24.883 1.00 98.06 71 GLN A CA 1
ATOM 549 C C . GLN A 1 71 ? -12.341 0.738 24.898 1.00 98.06 71 GLN A C 1
ATOM 551 O O . GLN A 1 71 ? -13.070 0.860 25.881 1.00 98.06 71 GLN A O 1
ATOM 556 N N . LEU A 1 72 ? -12.687 -0.000 23.841 1.00 98.25 72 LEU A N 1
ATOM 557 C CA . LEU A 1 72 ? -13.941 -0.745 23.773 1.00 98.25 72 LEU A CA 1
ATOM 558 C C . LEU A 1 72 ? -13.999 -1.828 24.850 1.00 98.25 72 LEU A C 1
ATOM 560 O O . LEU A 1 72 ? -15.001 -1.922 25.552 1.00 98.25 72 LEU A O 1
ATOM 564 N N . ARG A 1 73 ? -12.920 -2.596 25.040 1.00 98.06 73 ARG A N 1
ATOM 565 C CA . ARG A 1 73 ? -12.842 -3.610 26.104 1.00 98.06 73 ARG A CA 1
ATOM 566 C C . ARG A 1 73 ? -12.999 -2.990 27.493 1.00 98.06 73 ARG A C 1
ATOM 568 O O . ARG A 1 73 ? -13.769 -3.506 28.296 1.00 98.06 73 ARG A O 1
ATOM 575 N N . ALA A 1 74 ? -12.323 -1.871 27.761 1.00 97.38 74 ALA A N 1
ATOM 576 C CA . ALA A 1 74 ? -12.470 -1.148 29.024 1.00 97.38 74 ALA A CA 1
ATOM 577 C C . ALA A 1 74 ? -13.914 -0.670 29.234 1.00 97.38 74 ALA A C 1
ATOM 579 O O . ALA A 1 74 ? -14.489 -0.876 30.300 1.00 97.38 74 ALA A O 1
ATOM 580 N N . ARG A 1 75 ? -14.538 -0.106 28.193 1.00 96.19 75 ARG A N 1
ATOM 581 C CA . ARG A 1 75 ? -15.915 0.382 28.277 1.00 96.19 75 ARG A CA 1
ATOM 582 C C . ARG A 1 75 ? -16.928 -0.741 28.481 1.00 96.19 75 ARG A C 1
ATOM 584 O O . ARG A 1 75 ? -17.880 -0.561 29.232 1.00 96.19 75 ARG A O 1
ATOM 591 N N . VAL A 1 76 ? -16.729 -1.888 27.836 1.00 96.81 76 VAL A N 1
ATOM 592 C CA . VAL A 1 76 ? -17.552 -3.084 28.064 1.00 96.81 76 VAL A CA 1
ATOM 593 C C . VAL A 1 76 ? -17.429 -3.533 29.518 1.00 96.81 76 VAL A C 1
ATOM 595 O O . VAL A 1 76 ? -18.454 -3.689 30.171 1.00 96.81 76 VAL A O 1
ATOM 598 N N . ALA A 1 77 ? -16.211 -3.627 30.059 1.00 94.94 77 ALA A N 1
ATOM 599 C CA . ALA A 1 77 ? -16.002 -4.005 31.457 1.00 94.94 77 ALA A CA 1
ATOM 600 C C . ALA A 1 77 ? -16.678 -3.031 32.444 1.00 94.94 77 ALA A C 1
ATOM 602 O O . ALA A 1 77 ? -17.297 -3.461 33.415 1.00 94.94 77 ALA A O 1
ATOM 603 N N . GLU A 1 78 ? -16.617 -1.719 32.185 1.00 91.38 78 GLU A N 1
ATOM 604 C CA . GLU A 1 78 ? -17.334 -0.711 32.982 1.00 91.38 78 GLU A CA 1
ATOM 605 C C . GLU A 1 78 ? -18.855 -0.919 32.955 1.00 91.38 78 GLU A C 1
ATOM 607 O O . GLU A 1 78 ? -19.518 -0.819 33.989 1.00 91.38 78 GLU A O 1
ATOM 612 N N . LEU A 1 79 ? -19.417 -1.204 31.778 1.00 90.38 79 LEU A N 1
ATOM 613 C CA . LEU A 1 79 ? -20.853 -1.425 31.610 1.00 90.38 79 LEU A CA 1
ATOM 614 C C . LEU A 1 79 ? -21.308 -2.734 32.266 1.00 90.38 79 LEU A C 1
ATOM 616 O O . LEU A 1 79 ? -22.335 -2.747 32.941 1.00 90.38 79 LEU A O 1
ATOM 620 N N . GLU A 1 80 ? -20.533 -3.809 32.127 1.00 88.94 80 GLU A N 1
ATOM 621 C CA . GLU A 1 80 ? -20.797 -5.094 32.780 1.00 88.94 80 GLU A CA 1
ATOM 622 C C . GLU A 1 80 ? -20.753 -4.971 34.309 1.00 88.94 80 GLU A C 1
ATOM 624 O O . GLU A 1 80 ? -21.620 -5.519 34.998 1.00 88.94 80 GLU A O 1
ATOM 629 N N . ALA A 1 81 ? -19.797 -4.206 34.849 1.00 83.75 81 ALA A N 1
ATOM 630 C CA . ALA A 1 81 ? -19.711 -3.918 36.279 1.00 83.75 81 ALA A CA 1
ATOM 631 C C . ALA A 1 81 ? -20.900 -3.077 36.774 1.00 83.75 81 ALA A C 1
ATOM 633 O O . ALA A 1 81 ? -21.444 -3.346 37.845 1.00 83.75 81 ALA A O 1
ATOM 634 N N . ALA A 1 82 ? -21.341 -2.089 35.988 1.00 76.75 82 ALA A N 1
ATOM 635 C CA . ALA A 1 82 ? -22.522 -1.288 36.304 1.00 76.75 82 ALA A CA 1
ATOM 636 C C . ALA A 1 82 ? -23.822 -2.114 36.261 1.00 76.75 82 ALA A C 1
ATOM 638 O O . ALA A 1 82 ? -24.728 -1.877 37.063 1.00 76.75 82 ALA A O 1
ATOM 639 N N . GLN A 1 83 ? -23.910 -3.099 35.361 1.00 75.56 83 GLN A N 1
ATOM 640 C CA . GLN A 1 83 ? -25.049 -4.014 35.268 1.00 75.56 83 GLN A CA 1
ATOM 641 C C . GLN A 1 83 ? -25.121 -4.976 36.466 1.00 75.56 83 GLN A C 1
ATOM 643 O O . GLN A 1 83 ? -26.213 -5.268 36.947 1.00 75.56 83 GLN A O 1
ATOM 648 N N . HIS A 1 84 ? -23.979 -5.415 37.002 1.00 64.50 84 HIS A N 1
ATOM 649 C CA . HIS A 1 84 ? -23.892 -6.305 38.169 1.00 64.50 84 HIS A CA 1
ATOM 650 C C . HIS A 1 84 ? -24.050 -5.586 39.519 1.00 64.50 84 HIS A C 1
ATOM 652 O O . HIS A 1 84 ? -23.491 -6.016 40.530 1.00 64.50 84 HIS A O 1
ATOM 658 N N . CYS A 1 85 ? -24.819 -4.494 39.574 1.00 56.56 85 CYS A N 1
ATOM 659 C CA . CYS A 1 85 ? -25.017 -3.763 40.819 1.00 56.56 85 CYS A CA 1
ATOM 660 C C . CYS A 1 85 ? -25.614 -4.696 41.898 1.00 56.56 85 CYS A C 1
ATOM 662 O O . CYS A 1 85 ? -26.701 -5.247 41.697 1.00 56.56 85 CYS A O 1
ATOM 664 N N . PRO A 1 86 ? -24.957 -4.872 43.062 1.00 57.03 86 PRO A N 1
ATOM 665 C CA . PRO A 1 86 ? -25.409 -5.802 44.099 1.00 57.03 86 PRO A CA 1
ATOM 666 C C . PRO A 1 86 ? -26.778 -5.438 44.698 1.00 57.03 86 PRO A C 1
ATOM 668 O O . PRO A 1 86 ? -27.403 -6.278 45.338 1.00 57.03 86 PRO A O 1
ATOM 671 N N . SER A 1 87 ? -27.299 -4.232 44.439 1.00 54.31 87 SER A N 1
ATOM 672 C CA . SER A 1 87 ? -28.677 -3.850 44.774 1.00 54.31 87 SER A CA 1
ATOM 673 C C . SER A 1 87 ? -29.750 -4.512 43.889 1.00 54.31 87 SER A C 1
ATOM 675 O O . SER A 1 87 ? -30.933 -4.361 44.184 1.00 54.31 87 SER A O 1
ATOM 677 N N . GLN A 1 88 ? -29.377 -5.265 42.839 1.00 52.53 88 GLN A N 1
ATOM 678 C CA . GLN A 1 88 ? -30.294 -6.105 42.044 1.00 52.53 88 GLN A CA 1
ATOM 679 C C . GLN A 1 88 ? -30.479 -7.527 42.591 1.00 52.53 88 GLN A C 1
ATOM 681 O O . GLN A 1 88 ? -31.403 -8.231 42.184 1.00 52.53 88 GLN A O 1
ATOM 686 N N . MET A 1 89 ? -29.655 -7.960 43.546 1.00 44.97 89 MET A N 1
ATOM 687 C CA . MET A 1 89 ? -29.805 -9.259 44.202 1.00 44.97 89 MET A CA 1
ATOM 688 C C . MET A 1 89 ? -30.794 -9.147 45.364 1.00 44.97 89 MET A C 1
ATOM 690 O O . MET A 1 89 ? -30.389 -9.105 46.519 1.00 44.97 89 MET A O 1
ATOM 694 N N . THR A 1 90 ? -32.092 -9.045 45.065 1.00 46.81 90 THR A N 1
ATOM 695 C CA . THR A 1 90 ? -33.198 -9.683 45.814 1.00 46.81 90 THR A CA 1
ATOM 696 C C . THR A 1 90 ? -34.552 -9.179 45.314 1.00 46.81 90 THR A C 1
ATOM 698 O O . THR A 1 90 ? -34.925 -8.029 45.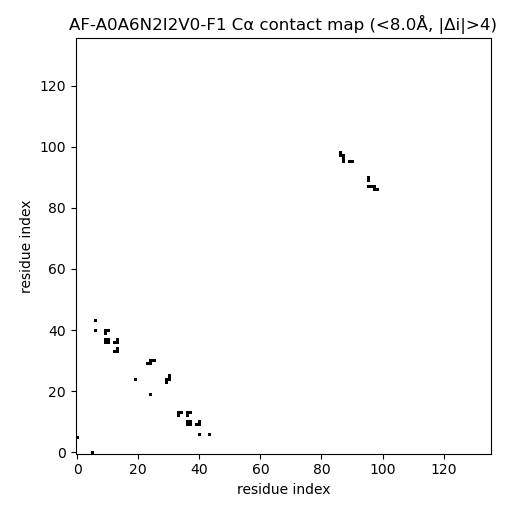503 1.00 46.81 90 THR A O 1
ATOM 701 N N . THR A 1 91 ? -35.339 -10.075 44.725 1.00 46.53 91 THR A N 1
ATOM 702 C CA . THR A 1 91 ? -36.763 -10.239 45.065 1.00 46.53 91 THR A CA 1
ATOM 703 C C . THR A 1 91 ? -37.237 -11.553 44.458 1.00 46.53 91 THR A C 1
ATOM 705 O O . THR A 1 91 ? -37.591 -11.645 43.289 1.00 46.53 91 THR A O 1
ATOM 708 N N . SER A 1 92 ? -37.274 -12.590 45.293 1.00 49.28 92 SER A N 1
ATOM 709 C CA . SER A 1 92 ? -37.997 -13.841 45.040 1.00 49.28 92 SER A CA 1
ATOM 710 C C . SER A 1 92 ? -39.527 -13.660 45.050 1.00 49.28 92 SER A C 1
ATOM 712 O O . SER A 1 92 ? -40.258 -14.636 44.926 1.00 49.28 92 SER A O 1
ATOM 714 N N . LEU A 1 93 ? -40.023 -12.422 45.161 1.00 51.12 93 LEU A N 1
ATOM 715 C CA . LEU A 1 93 ? -41.431 -12.050 45.050 1.00 51.12 93 LEU A CA 1
ATOM 716 C C . LEU A 1 93 ? -41.581 -10.740 44.251 1.00 51.12 93 LEU A C 1
ATOM 718 O O . LEU A 1 93 ? -41.698 -9.654 44.804 1.00 51.12 93 LEU A O 1
ATOM 722 N N . GLY A 1 94 ? -41.578 -10.854 42.925 1.00 49.75 94 GLY A N 1
ATOM 723 C CA . GLY A 1 94 ? -42.479 -10.084 42.058 1.00 49.75 94 GLY A CA 1
ATOM 724 C C . GLY A 1 94 ? -42.164 -8.634 41.671 1.00 49.75 94 GLY A C 1
ATOM 725 O O . GLY A 1 94 ? -42.708 -8.207 40.659 1.00 49.75 94 GLY A O 1
ATOM 726 N N . THR A 1 95 ? -41.317 -7.866 42.359 1.00 53.84 95 THR A N 1
ATOM 727 C CA . THR A 1 95 ? -41.015 -6.483 41.919 1.00 53.84 95 THR A CA 1
ATOM 728 C C . THR A 1 95 ? -39.602 -6.039 42.288 1.00 53.84 95 THR A C 1
ATOM 730 O O . THR A 1 95 ? -39.364 -5.561 43.397 1.00 53.84 95 THR A O 1
ATOM 733 N N . SER A 1 96 ? -38.670 -6.142 41.343 1.00 46.88 96 SER A N 1
ATOM 734 C CA . SER A 1 96 ? -37.305 -5.631 41.470 1.00 46.88 96 SER A CA 1
ATOM 735 C C . SER A 1 96 ? -37.210 -4.195 40.935 1.00 46.88 96 SER A C 1
ATOM 737 O O . SER A 1 96 ? -37.136 -3.961 39.732 1.00 46.88 96 SER A O 1
ATOM 739 N N . GLN A 1 97 ? -37.195 -3.210 41.837 1.00 48.38 97 GLN A N 1
ATOM 740 C CA . GLN A 1 97 ? -36.749 -1.844 41.538 1.00 48.38 97 GLN A CA 1
ATOM 741 C C . GLN A 1 97 ? -35.403 -1.597 42.227 1.00 48.38 97 GLN A C 1
ATOM 743 O O . GLN A 1 97 ? -35.306 -1.663 43.451 1.00 48.38 97 GLN A O 1
ATOM 748 N N . CYS A 1 98 ? -34.365 -1.307 41.437 1.00 44.69 98 CYS A N 1
ATOM 749 C CA . CYS A 1 98 ? -33.044 -0.917 41.928 1.00 44.69 98 CYS A CA 1
ATOM 750 C C . CYS A 1 98 ? -33.117 0.296 42.859 1.00 44.69 98 CYS A C 1
ATOM 752 O O . CYS A 1 98 ? -33.638 1.350 42.490 1.00 44.69 98 CYS A O 1
ATOM 754 N N . ALA A 1 99 ? -32.502 0.177 44.034 1.00 43.25 99 ALA A N 1
ATOM 755 C CA . ALA A 1 99 ? -32.235 1.305 44.910 1.00 43.25 99 ALA A CA 1
ATOM 756 C C . ALA A 1 99 ? -30.873 1.943 44.557 1.00 43.25 99 ALA A C 1
ATOM 758 O O . ALA A 1 99 ? -29.835 1.310 44.748 1.00 43.25 99 ALA A O 1
ATOM 759 N N . LEU A 1 100 ? -30.930 3.219 44.133 1.00 40.44 100 LEU A N 1
ATOM 760 C CA . LEU A 1 100 ? -29.877 4.262 44.050 1.00 40.44 100 LEU A CA 1
ATOM 761 C C . LEU A 1 100 ? -29.236 4.561 42.666 1.00 40.44 100 LEU A C 1
ATOM 763 O O . LEU A 1 100 ? -29.235 3.717 41.775 1.00 40.44 100 LEU A O 1
ATOM 767 N N . PRO A 1 101 ? -28.840 5.835 42.418 1.00 42.53 101 PRO A N 1
ATOM 768 C CA . PRO A 1 101 ? -29.398 6.628 41.328 1.00 42.53 101 PRO A CA 1
ATOM 769 C C . PRO A 1 101 ? -28.499 6.636 40.093 1.00 42.53 101 PRO A C 1
ATOM 771 O O . PRO A 1 101 ? -27.748 7.578 39.841 1.00 42.53 101 PRO A O 1
ATOM 774 N N . VAL A 1 102 ? -28.701 5.666 39.210 1.00 41.22 102 VAL A N 1
ATOM 775 C CA . VAL A 1 102 ? -28.769 6.063 37.804 1.00 41.22 102 VAL A CA 1
ATOM 776 C C . VAL A 1 102 ? -29.963 7.009 37.720 1.00 41.22 102 VAL A C 1
ATOM 778 O O . VAL A 1 102 ? -31.052 6.669 38.189 1.00 41.22 102 VAL A O 1
ATOM 781 N N . ARG A 1 103 ? -29.767 8.224 37.196 1.00 41.81 103 ARG A N 1
ATOM 782 C CA . ARG A 1 103 ? -30.879 9.076 36.769 1.00 41.81 103 ARG A CA 1
ATOM 783 C C . ARG A 1 103 ? -31.668 8.290 35.721 1.00 41.81 103 ARG A C 1
ATOM 785 O O . ARG A 1 103 ? -31.411 8.417 34.531 1.00 41.81 103 ARG A O 1
ATOM 792 N N . HIS A 1 104 ? -32.614 7.473 36.165 1.00 41.88 104 HIS A N 1
ATOM 793 C CA . HIS A 1 104 ? -33.753 7.094 35.358 1.00 41.88 104 HIS A CA 1
ATOM 794 C C . HIS A 1 104 ? -34.484 8.407 35.083 1.00 41.88 104 HIS A C 1
ATOM 796 O O . HIS A 1 104 ? -35.204 8.934 35.931 1.00 41.88 104 HIS A O 1
ATOM 802 N N . GLN A 1 105 ? -34.172 9.021 33.942 1.00 38.16 105 GLN A N 1
ATOM 803 C CA . GLN A 1 105 ? -35.026 10.051 33.375 1.00 38.16 105 GLN A CA 1
ATOM 804 C C . GLN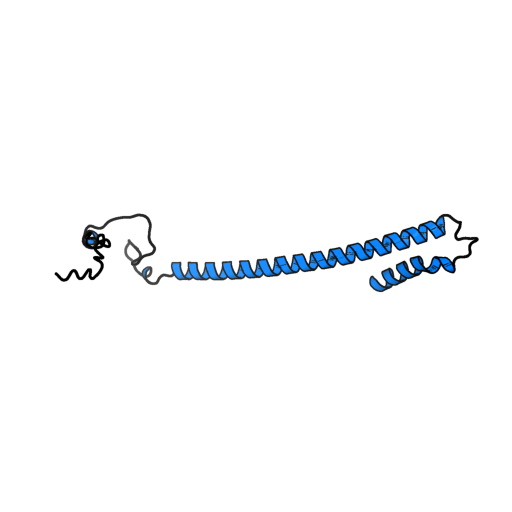 A 1 105 ? -36.391 9.396 33.137 1.00 38.16 105 GLN A C 1
ATOM 806 O O . GLN A 1 105 ? -36.508 8.518 32.288 1.00 38.16 105 GLN A O 1
ATOM 811 N N . GLY A 1 106 ? -37.385 9.796 33.930 1.00 38.09 106 GLY A N 1
ATOM 812 C CA . GLY A 1 106 ? -38.716 9.182 33.989 1.00 38.09 106 GLY A CA 1
ATOM 813 C C . GLY A 1 106 ? -38.802 8.247 35.196 1.00 38.09 106 GLY A C 1
ATOM 814 O O . GLY A 1 106 ? -38.280 7.143 35.148 1.00 38.09 106 GLY A O 1
ATOM 815 N N . ASP A 1 107 ? -39.201 8.732 36.379 1.00 44.31 107 ASP A N 1
ATOM 816 C CA . ASP A 1 107 ? -40.610 8.797 36.835 1.00 44.31 107 ASP A CA 1
ATOM 817 C C . ASP A 1 107 ? -41.181 7.350 36.942 1.00 44.31 107 ASP A C 1
ATOM 819 O O . ASP A 1 107 ? -41.055 6.566 36.016 1.00 44.31 107 ASP A O 1
ATOM 823 N N . HIS A 1 108 ? -41.687 6.835 38.072 1.00 41.69 108 HIS A N 1
ATOM 824 C CA . HIS A 1 108 ? -42.853 7.346 38.789 1.00 41.69 108 HIS A CA 1
ATOM 825 C C . HIS A 1 108 ? -42.895 6.968 40.291 1.00 41.69 108 HIS A C 1
ATOM 827 O O . HIS A 1 108 ? -42.877 5.802 40.679 1.00 41.69 108 HIS A O 1
ATOM 833 N N . ARG A 1 109 ? -43.004 8.027 41.105 1.00 49.16 109 ARG A N 1
ATOM 834 C CA . ARG A 1 109 ? -44.027 8.318 42.137 1.00 49.16 109 ARG A CA 1
ATOM 835 C C . ARG A 1 109 ? -44.435 7.236 43.147 1.00 49.16 109 ARG A C 1
ATOM 837 O O . ARG A 1 109 ? -45.317 6.421 42.899 1.00 49.16 109 ARG A O 1
ATOM 844 N N . ASN A 1 110 ? -43.985 7.422 44.387 1.00 43.88 110 ASN A N 1
ATOM 845 C CA . ASN A 1 110 ? -44.733 7.037 45.583 1.00 43.88 110 ASN A CA 1
ATOM 846 C C . ASN A 1 110 ? -44.882 8.239 46.535 1.00 43.88 110 ASN A C 1
ATOM 848 O O . ASN A 1 110 ? -43.961 9.038 46.698 1.00 43.88 110 ASN A O 1
ATOM 852 N N . ALA A 1 111 ? -46.064 8.363 47.154 1.00 47.91 111 ALA A N 1
ATOM 853 C CA . ALA A 1 111 ? -46.491 9.514 47.966 1.00 47.91 111 ALA A CA 1
ATOM 854 C C . ALA A 1 111 ? -45.531 9.872 49.120 1.00 47.91 111 ALA A C 1
ATOM 856 O O . ALA A 1 111 ? -45.517 11.005 49.591 1.00 47.91 111 ALA A O 1
ATOM 857 N N . ALA A 1 112 ? -44.684 8.927 49.531 1.00 45.47 112 ALA A N 1
ATOM 858 C CA . ALA A 1 112 ? -43.680 9.108 50.573 1.00 45.47 112 ALA A CA 1
ATOM 859 C C . ALA A 1 112 ? -42.488 10.001 50.166 1.0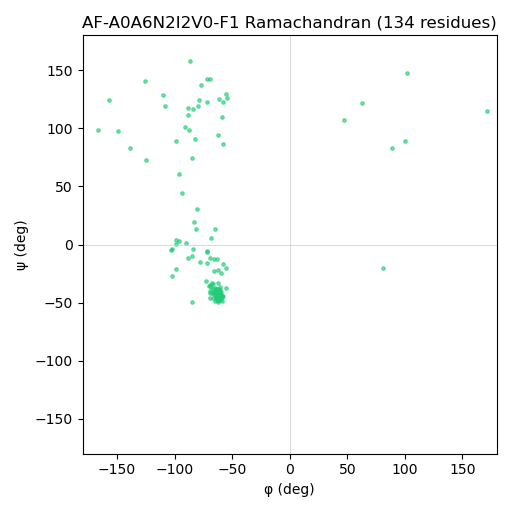0 45.47 112 ALA A C 1
ATOM 861 O O . ALA A 1 112 ? -41.760 10.463 51.040 1.00 45.47 112 ALA A O 1
ATOM 862 N N . LYS A 1 113 ? -42.267 10.264 48.868 1.00 46.28 113 LYS A N 1
ATOM 863 C CA . LYS A 1 113 ? -41.123 11.065 48.380 1.00 46.28 113 LYS A CA 1
ATOM 864 C C . LYS A 1 113 ? -41.437 12.544 48.122 1.00 46.28 113 LYS A C 1
ATOM 866 O O . LYS A 1 113 ? -40.538 13.289 47.742 1.00 46.28 113 LYS A O 1
ATOM 871 N N . ASN A 1 114 ? -42.662 12.991 48.402 1.00 48.38 114 ASN A N 1
ATOM 872 C CA . ASN A 1 114 ? -43.077 14.391 48.240 1.00 48.38 114 ASN A CA 1
ATOM 873 C C . ASN A 1 114 ? -42.477 15.357 49.281 1.00 48.38 114 ASN A C 1
ATOM 875 O O . ASN A 1 114 ? -42.680 16.558 49.164 1.00 48.38 114 ASN A O 1
ATOM 879 N N . HIS A 1 115 ? -41.755 14.866 50.293 1.00 48.28 115 HIS A N 1
ATOM 880 C CA . HIS A 1 115 ? -41.308 15.699 51.416 1.00 48.28 115 HIS A CA 1
ATOM 881 C C . HIS A 1 115 ? -39.838 16.136 51.385 1.00 48.28 115 HIS A C 1
ATOM 883 O O . HIS A 1 115 ? -39.435 16.892 52.261 1.00 48.28 115 HIS A O 1
ATOM 889 N N . PHE A 1 116 ? -39.032 15.693 50.412 1.00 43.03 116 PHE A N 1
ATOM 890 C CA . PHE A 1 116 ? -37.585 15.979 50.409 1.00 43.03 116 PHE A CA 1
ATOM 891 C C . PHE A 1 116 ? -37.161 17.149 49.505 1.00 43.03 116 PHE A C 1
ATOM 893 O O . PHE A 1 116 ? -35.976 17.424 49.361 1.00 43.03 116 PHE A O 1
ATOM 900 N N . TRP A 1 117 ? -38.120 17.835 48.886 1.00 45.03 117 TRP A N 1
ATOM 901 C CA . TRP A 1 117 ? -37.865 18.993 48.033 1.00 45.03 117 TRP A CA 1
ATOM 902 C C . TRP A 1 117 ? -38.698 20.163 48.562 1.00 45.03 117 TRP A C 1
ATOM 904 O O . TRP A 1 117 ? -39.729 20.496 47.987 1.00 45.03 117 TRP A O 1
ATOM 914 N N . SER A 1 118 ? -38.307 20.732 49.709 1.00 47.94 118 SER A N 1
ATOM 915 C CA . SER A 1 118 ? -38.685 22.119 49.992 1.00 47.94 118 SER A CA 1
ATOM 916 C C . SER A 1 118 ? -37.768 23.024 49.171 1.00 47.94 118 SER A C 1
ATOM 918 O O . SER A 1 118 ? -36.565 22.780 49.066 1.00 47.94 118 SER A O 1
ATOM 920 N N . ASP A 1 119 ? -38.349 24.060 48.573 1.00 51.56 119 ASP A N 1
ATOM 921 C CA . ASP A 1 119 ? -37.694 25.047 47.704 1.00 51.56 119 ASP A CA 1
ATOM 922 C C . ASP A 1 119 ? -36.638 25.925 48.417 1.00 51.56 119 ASP A C 1
ATOM 924 O O . ASP A 1 119 ? -36.159 26.913 47.862 1.00 51.56 119 ASP A O 1
ATOM 928 N N . ASP A 1 120 ? -36.206 25.565 49.627 1.00 49.31 120 ASP A N 1
ATOM 929 C CA . ASP A 1 120 ? -35.282 26.368 50.436 1.00 49.31 120 ASP A CA 1
ATOM 930 C C . ASP A 1 120 ? -33.855 26.422 49.855 1.00 49.31 120 ASP A C 1
ATOM 932 O O . ASP A 1 120 ? -33.047 27.251 50.269 1.00 49.31 120 ASP A O 1
ATOM 936 N N . TYR A 1 121 ? -33.534 25.586 48.859 1.00 46.22 121 TYR A N 1
ATOM 937 C CA . TYR A 1 121 ? -32.251 25.627 48.143 1.00 46.22 121 TYR A CA 1
ATOM 938 C C . TYR A 1 121 ? -32.237 26.539 46.902 1.00 46.22 121 TYR A C 1
ATOM 940 O O . TYR A 1 121 ? -31.208 26.628 46.230 1.00 46.22 121 TYR A O 1
ATOM 948 N N . ALA A 1 122 ? -33.338 27.233 46.590 1.00 45.84 122 ALA A N 1
ATOM 949 C CA . ALA A 1 122 ? -33.397 28.150 45.449 1.00 45.84 122 ALA A CA 1
ATOM 950 C C . ALA A 1 122 ? -32.872 29.574 45.744 1.00 45.84 122 ALA A C 1
ATOM 952 O O . ALA A 1 122 ? -32.667 30.335 44.801 1.00 45.84 122 ALA A O 1
ATOM 953 N N . ASP A 1 123 ? -32.593 29.951 47.001 1.00 48.72 123 ASP A N 1
ATOM 954 C CA . ASP A 1 123 ? -32.100 31.303 47.331 1.00 48.72 123 ASP A CA 1
ATOM 955 C C . ASP A 1 123 ? -30.565 31.382 47.447 1.00 48.72 123 ASP A C 1
ATOM 957 O O . ASP A 1 123 ? -29.992 31.751 48.472 1.00 48.72 123 ASP A O 1
ATOM 961 N N . ALA A 1 124 ? -29.872 31.059 46.353 1.00 47.88 124 ALA A N 1
ATOM 962 C CA . ALA A 1 124 ? -28.438 31.328 46.202 1.00 47.88 124 ALA A CA 1
ATOM 963 C C . 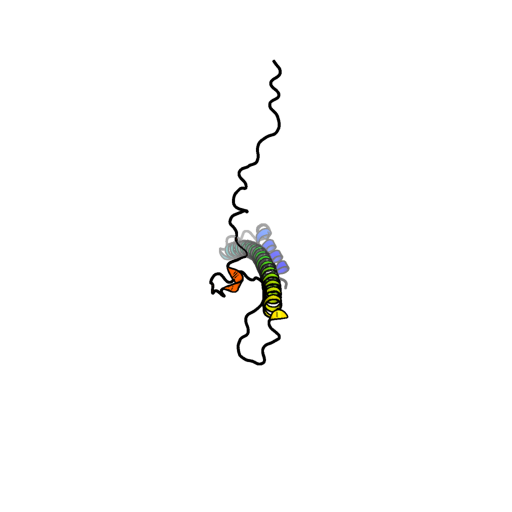ALA A 1 124 ? -28.137 32.784 45.772 1.00 47.88 124 ALA A C 1
ATOM 965 O O . ALA A 1 124 ? -27.015 33.094 45.374 1.00 47.88 124 ALA A O 1
ATOM 966 N N . THR A 1 125 ? -29.112 33.699 45.853 1.00 49.31 125 THR A N 1
ATOM 967 C CA . THR A 1 125 ? -28.946 35.121 45.491 1.00 49.31 125 THR A CA 1
ATOM 968 C C . THR A 1 125 ? -28.708 36.059 46.673 1.00 49.31 125 THR A C 1
ATOM 970 O O . THR A 1 125 ? -28.474 37.250 46.474 1.00 49.31 125 THR A O 1
ATOM 973 N N . ARG A 1 126 ? -28.663 35.554 47.910 1.00 48.00 126 ARG A N 1
ATOM 974 C CA . ARG A 1 126 ? -28.383 36.364 49.108 1.00 48.00 126 ARG A CA 1
ATOM 975 C C . ARG A 1 126 ? -26.903 36.394 49.514 1.00 48.00 126 ARG A C 1
ATOM 977 O O . ARG A 1 126 ? -26.576 36.332 50.695 1.00 48.00 126 ARG A O 1
ATOM 984 N N . ILE A 1 127 ? -25.986 36.564 48.560 1.00 47.69 127 ILE A N 1
ATOM 985 C CA . ILE A 1 127 ? -24.630 37.038 48.885 1.00 47.69 127 ILE A CA 1
ATOM 986 C C . ILE A 1 127 ? -24.692 38.565 48.991 1.00 47.69 127 ILE A C 1
ATOM 988 O O . ILE A 1 127 ? -24.538 39.291 48.013 1.00 47.69 127 ILE A O 1
ATOM 992 N N . ARG A 1 128 ? -24.955 39.061 50.202 1.00 54.22 128 ARG A N 1
ATOM 993 C CA . ARG A 1 128 ? -24.719 40.465 50.560 1.00 54.22 128 ARG A CA 1
ATOM 994 C C . ARG A 1 128 ? -23.197 40.664 50.670 1.00 54.22 128 ARG A C 1
ATOM 996 O O . ARG A 1 128 ? -22.583 39.948 51.463 1.00 54.22 128 ARG A O 1
ATOM 1003 N N . PRO A 1 129 ? -22.564 41.586 49.925 1.00 48.69 129 PRO A N 1
ATOM 1004 C CA . PRO A 1 129 ? -21.140 41.849 50.096 1.00 48.69 129 PRO A CA 1
ATOM 1005 C C . PRO A 1 129 ? -20.884 42.526 51.457 1.00 48.69 129 PRO A C 1
ATOM 1007 O O . PRO A 1 129 ? -21.702 43.343 51.898 1.00 48.69 129 PRO A O 1
ATOM 1010 N N . PRO A 1 130 ? -19.781 42.200 52.153 1.00 45.50 130 PRO A N 1
ATOM 1011 C CA . PRO A 1 130 ? -19.445 42.835 53.417 1.00 45.50 130 PRO A CA 1
ATOM 1012 C C . PRO A 1 130 ? -18.794 44.210 53.188 1.00 45.50 130 PRO A C 1
ATOM 1014 O O . PRO A 1 130 ? -17.713 44.300 52.620 1.00 45.50 130 PRO A O 1
ATOM 1017 N N . GLY A 1 131 ? -19.439 45.258 53.713 1.00 46.38 131 GLY A N 1
ATOM 1018 C CA . GLY A 1 131 ? -18.766 46.436 54.274 1.00 46.38 131 GLY A CA 1
ATOM 1019 C C . GLY A 1 131 ? -18.428 47.602 53.339 1.00 46.38 131 GLY A C 1
ATOM 1020 O O . GLY A 1 131 ? -17.269 47.790 52.992 1.00 46.38 131 GLY A O 1
ATOM 1021 N N . GLU A 1 132 ? -19.396 48.488 53.090 1.00 47.53 132 GLU A N 1
ATOM 1022 C CA . GLU A 1 132 ? -19.103 49.926 53.000 1.00 47.53 132 GLU A CA 1
ATOM 1023 C C . GLU A 1 132 ? -19.205 50.515 54.412 1.00 47.53 132 GLU A C 1
ATOM 1025 O O . GLU A 1 132 ? -20.283 50.564 55.005 1.00 47.53 132 GLU A O 1
ATOM 1030 N N . ALA A 1 133 ? -18.068 50.924 54.973 1.00 46.34 133 ALA A N 1
ATOM 1031 C CA . ALA A 1 133 ? -18.020 51.743 56.175 1.00 46.34 133 ALA A CA 1
ATOM 1032 C C . ALA A 1 133 ? -18.098 53.217 55.758 1.00 46.34 133 ALA A C 1
ATOM 1034 O O . ALA A 1 133 ? -17.100 53.819 55.369 1.00 46.34 133 ALA A O 1
ATOM 1035 N N . THR A 1 134 ? -19.292 53.799 55.833 1.00 44.53 134 THR A N 1
ATOM 1036 C CA . THR A 1 134 ? -19.466 55.252 55.917 1.00 44.53 134 THR A CA 1
ATOM 1037 C C . THR A 1 134 ? -19.324 55.635 57.387 1.00 44.53 134 THR A C 1
ATOM 1039 O O . THR A 1 134 ? -20.119 55.200 58.218 1.00 44.53 134 THR A O 1
ATOM 1042 N N . THR A 1 135 ? -18.301 56.425 57.711 1.00 53.91 135 THR A N 1
ATOM 1043 C CA . THR A 1 135 ? -18.217 57.128 58.997 1.00 53.91 135 THR A CA 1
ATOM 1044 C C . THR A 1 135 ? -18.399 58.608 58.705 1.00 53.91 135 THR A C 1
ATOM 1046 O O . THR A 1 135 ? -17.768 59.135 57.788 1.00 53.91 135 THR A O 1
ATOM 1049 N N . THR A 1 136 ? -19.329 59.198 59.444 1.00 55.44 136 THR A N 1
ATOM 1050 C CA . THR A 1 136 ? -19.679 60.616 59.521 1.00 55.44 136 THR A CA 1
ATOM 1051 C C . THR A 1 136 ? -18.532 61.464 60.057 1.00 55.44 136 THR A C 1
ATOM 1053 O O . THR A 1 136 ? -17.757 60.934 60.886 1.00 55.44 136 THR A O 1
#

Radius of gyration: 40.46 Å; Cα contacts (8 Å, |Δi|>4): 28; chains: 1; bounding box: 79×74×94 Å

pLDDT: mean 70.41, std 21.42, range [38.09, 98.44]

Secondary structure (DSSP, 8-state):
--HHHHHHHHHHHHHGGGGS-TTTTTSHHHHHHHHHHHHHHHHHHHHHHHHHHHHHHHHHHHHHHHHHHHHHHHHHHHHHHHHT-GGGS--SSS-----S-S--SS----GGGTTS--GGGS-TT--PPP------

Sequence (136 aa):
MTPDAALTRLRQYGERTSTWSTATYNDGVEKALHEIALALAAEVDRLKRSAVLAEEDYQRIVRGACQVESQLRARVAELEAAQHCPSQMTTSLGTSQCALPVRHQGDHRNAAKNHFWSDDYADATRIRPPGEATTT